Protein 2B8M (pdb70)

Organism: Methanocaldococcus jannaschii (strain ATCC 43067 / DSM 2661 / JAL-1 / JCM 10045 / NBRC 100440) (NCBI:txid243232)

Foldseek 3Di:
DPDDDWDDDPPDQDWDWAFTDADQWKTKIKTKDFAPDWDKDFALFKKKKQWAAAKWDDKDPDDTDMDGHPDIDIDHGGIIIGHHHGTRMTIIMMMGGGRSVVVVD

Secondary structure (DSSP, 8-state):
---------SS--S-EEEEEEE-SS-EEEEEEEETT-------SS-EEEEEEE---B--TTSPPB---TT-EEEE-TT---B---SSSEEEEEEEE-S-GGGG--

InterPro domains:
  IPR006045 Cupin 1 [PF00190] (20-105)
  IPR011051 RmlC-like cupin domain superfamily [SSF51182] (3-102)
  IPR014710 RmlC-like jelly roll fold [G3DSA:2.60.120.10] (1-116)

Solvent-accessible surface area: 6843 Å² total

B-factor: mean 24.39, std 7.55, range [10.78, 58.75]

Sequence (105 aa):
GIEKKVYEFKRDAKTKVVEKLVNTEEHVQINHIVLPRGEQPKHYSNSYVHLIIIKGETLTLEDQEPHNYKEGNIVYVPFNVKLIQNINSDILEFFVVKAPHPKKLNA

Nearest PDB structures (foldseek):
  2b8m-assembly1_A-2  TM=1.006E+00  e=3.218E-18  Methanocaldococcus jannaschii
  4axo-assembly1_A  TM=7.930E-01  e=7.142E-05  Clostridioides difficile 630
  4axo-assembly1_B  TM=7.901E-01  e=1.204E-04  Clostridioides difficile 630
  3d82-assembly1_E  TM=7.810E-01  e=2.779E-04  Shewanella frigidimarina NCIMB 400
  3lwc-assembly1_A-2  TM=6.886E-01  e=3.803E-04  Rhizobium johnstonii 3841

Structure (mmCIF, N/CA/C/O backbone):
data_2B8M
#
_entry.id   2B8M
#
_cell.length_a   49.830
_cell.length_b   49.830
_cell.length_c   78.740
_cell.angle_alpha   90.000
_cell.angle_beta   90.000
_cell.angle_gamma   120.000
#
_symmetry.space_group_name_H-M   'P 31 2 1'
#
loop_
_entity.id
_entity.type
_entity.pdbx_description
1 polymer 'Hypothetical protein MJ0764'
2 non-polymer 'SULFATE ION'
3 non-polymer 'CHLORIDE ION'
4 non-polymer 1,2-ETHANEDIOL
5 water water
#
loop_
_atom_site.group_PDB
_atom_site.id
_atom_site.type_symbol
_atom_site.label_atom_id
_atom_site.label_alt_id
_atom_site.label_comp_id
_atom_site.label_asym_id
_atom_site.label_entity_id
_atom_site.label_seq_id
_atom_site.pdbx_PDB_ins_code
_atom_site.Cartn_x
_atom_site.Cartn_y
_atom_site.Cartn_z
_atom_site.occupancy
_atom_site.B_iso_or_equiv
_atom_site.auth_seq_id
_atom_site.auth_comp_id
_atom_site.auth_asym_id
_atom_site.auth_atom_id
_atom_site.pdbx_PDB_model_num
ATOM 1 N N . GLY A 1 1 ? 31.301 -24.350 34.033 1.00 29.16 0 GLY A N 1
ATOM 2 C CA . GLY A 1 1 ? 30.445 -23.161 33.886 1.00 27.27 0 GLY A CA 1
ATOM 3 C C . GLY A 1 1 ? 30.298 -22.753 32.431 1.00 25.45 0 GLY A C 1
ATOM 4 O O . GLY A 1 1 ? 30.840 -23.385 31.532 1.00 26.90 0 GLY A O 1
ATOM 13 N N . ILE A 1 3 ? 30.546 -20.137 29.108 1.00 17.27 2 ILE A N 1
ATOM 14 C CA . ILE A 1 3 ? 31.521 -19.225 28.571 1.00 18.33 2 ILE A CA 1
ATOM 15 C C . ILE A 1 3 ? 31.136 -17.788 28.891 1.00 19.27 2 ILE A C 1
ATOM 16 O O . ILE A 1 3 ? 32.005 -16.976 29.217 1.00 19.55 2 ILE A O 1
ATOM 21 N N . GLU A 1 4 ? 29.838 -17.493 28.787 1.00 18.30 3 GLU A N 1
ATOM 22 C CA . GLU A 1 4 ? 29.322 -16.157 29.003 1.00 19.91 3 GLU A CA 1
ATOM 23 C C . GLU A 1 4 ? 29.105 -15.913 30.484 1.00 18.40 3 GLU A C 1
ATOM 24 O O . GLU A 1 4 ? 29.036 -16.869 31.275 1.00 19.55 3 GLU A O 1
ATOM 30 N N . LYS A 1 5 ? 29.036 -14.626 30.823 1.00 19.70 4 LYS A N 1
ATOM 31 C CA A LYS A 1 5 ? 28.687 -14.157 32.151 0.50 17.81 4 LYS A CA 1
ATOM 32 C CA B LYS A 1 5 ? 28.665 -14.167 32.154 0.50 17.86 4 LYS A CA 1
ATOM 33 C C . LYS A 1 5 ? 27.421 -13.316 32.011 1.00 17.74 4 LYS A C 1
ATOM 34 O O . LYS A 1 5 ? 27.288 -12.542 31.060 1.00 19.12 4 LYS A O 1
ATOM 40 N N . VAL A 1 6 ? 26.503 -13.466 32.962 1.00 17.32 5 VAL A N 1
ATOM 41 C CA . VAL A 1 6 ? 25.212 -12.818 32.860 1.00 16.03 5 VAL A CA 1
ATOM 42 C C . VAL A 1 6 ? 25.059 -11.824 34.021 1.00 18.38 5 VAL A C 1
ATOM 43 O O . VAL A 1 6 ? 25.460 -12.102 35.147 1.00 17.35 5 VAL A O 1
ATOM 47 N N . TYR A 1 7 ? 24.451 -10.681 33.715 1.00 19.73 6 TYR A N 1
ATOM 48 C CA . TYR A 1 7 ? 24.075 -9.654 34.664 1.00 19.25 6 TYR A CA 1
ATOM 49 C C . TYR A 1 7 ? 22.609 -9.371 34.432 1.00 20.70 6 TYR A C 1
ATOM 50 O O . TYR A 1 7 ? 22.104 -9.483 33.300 1.00 23.85 6 TYR A O 1
ATOM 59 N N . GLU A 1 8 ? 21.924 -8.928 35.463 1.00 20.95 7 GLU A N 1
ATOM 60 C CA . GLU A 1 8 ? 20.539 -8.487 35.299 1.00 20.59 7 GLU A CA 1
ATOM 61 C C . GLU A 1 8 ? 20.388 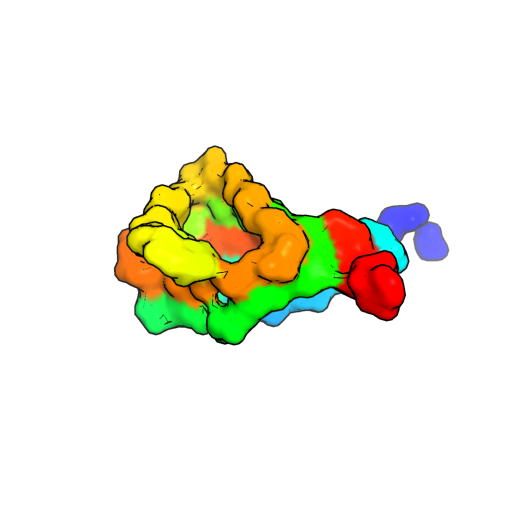-7.041 35.755 1.00 19.98 7 GLU A C 1
ATOM 62 O O . GLU A 1 8 ? 21.036 -6.625 36.734 1.00 19.34 7 GLU A O 1
ATOM 68 N N . PHE A 1 9 ? 19.608 -6.280 34.981 1.00 19.59 8 PHE A N 1
ATOM 69 C CA . PHE A 1 9 ? 19.251 -4.914 35.293 1.00 21.90 8 PHE A CA 1
ATOM 70 C C . PHE A 1 9 ? 17.748 -4.842 35.561 1.00 20.21 8 PHE A C 1
ATOM 71 O O . PHE A 1 9 ? 16.948 -5.619 34.998 1.00 22.18 8 PHE A O 1
ATOM 79 N N . LYS A 1 10 ? 17.355 -3.930 36.448 1.00 22.78 9 LYS A N 1
ATOM 80 C CA . LYS A 1 10 ? 15.947 -3.809 36.830 1.00 23.47 9 LYS A CA 1
ATOM 81 C C . LYS A 1 10 ? 15.083 -3.247 35.700 1.00 24.10 9 LYS A C 1
ATOM 82 O O . LYS A 1 10 ? 15.386 -2.204 35.160 1.00 23.51 9 LYS A O 1
ATOM 88 N N . ARG A 1 11 ? 14.025 -3.975 35.346 1.00 26.08 10 ARG A N 1
ATOM 89 C CA . ARG A 1 11 ? 13.058 -3.536 34.327 1.00 28.50 10 ARG A CA 1
ATOM 90 C C . ARG A 1 11 ? 11.919 -2.765 34.934 1.00 27.13 10 ARG A C 1
ATOM 91 O O . ARG A 1 11 ? 11.469 -3.036 36.055 1.00 28.15 10 ARG A O 1
ATOM 99 N N . ASP A 1 12 ? 11.428 -1.810 34.162 1.00 31.66 11 ASP A N 1
ATOM 100 C CA . ASP A 1 12 ? 10.256 -1.071 34.515 1.00 33.27 11 ASP A CA 1
ATOM 101 C C . ASP A 1 12 ? 10.358 -0.466 35.896 1.00 32.01 11 ASP A C 1
ATOM 102 O O . ASP A 1 12 ? 9.370 -0.354 36.562 1.00 29.04 11 ASP A O 1
ATOM 107 N N . ALA A 1 13 ? 11.561 -0.058 36.313 1.00 28.95 12 ALA A N 1
ATOM 108 C CA . ALA A 1 13 ? 11.716 0.632 37.586 1.00 27.86 12 ALA A CA 1
ATOM 109 C C . ALA A 1 13 ? 10.990 1.962 37.590 1.00 25.76 12 ALA A C 1
ATOM 110 O O . ALA A 1 13 ? 11.007 2.697 36.596 1.00 25.74 12 ALA A O 1
ATOM 112 N N . LYS A 1 14 ? 10.378 2.265 38.721 1.00 24.05 13 LYS A N 1
ATOM 113 C CA . LYS A 1 14 ? 9.702 3.542 38.948 1.00 23.62 13 LYS A CA 1
ATOM 114 C C . LYS A 1 14 ? 10.362 4.315 40.088 1.00 22.91 13 LYS A C 1
ATOM 115 O O . LYS A 1 14 ? 9.913 5.390 40.442 1.00 26.96 13 LYS A O 1
ATOM 119 N N . THR A 1 15 ? 11.482 3.806 40.605 1.00 24.49 14 THR A N 1
ATOM 120 C CA . THR A 1 15 ? 12.221 4.486 41.632 1.00 21.84 14 THR A CA 1
ATOM 121 C C . THR A 1 15 ? 13.610 4.794 41.137 1.00 22.42 14 THR A C 1
ATOM 122 O O . THR A 1 15 ? 14.014 4.333 40.068 1.00 23.49 14 THR A O 1
ATOM 126 N N . LYS A 1 16 ? 14.342 5.591 41.914 1.00 21.73 15 LYS A N 1
ATOM 127 C CA . LYS A 1 16 ? 15.737 5.841 41.632 1.00 22.01 15 LYS A CA 1
ATOM 128 C C . LYS A 1 16 ? 16.552 4.563 41.750 1.00 23.54 15 LYS A C 1
ATOM 129 O O . LYS A 1 16 ? 16.557 3.897 42.802 1.00 22.96 15 LYS A O 1
ATOM 135 N N . VAL A 1 17 ? 17.259 4.234 40.666 1.00 21.50 16 VAL A N 1
ATOM 136 C CA . VAL A 1 17 ? 18.061 3.020 40.550 1.00 24.85 16 VAL A CA 1
ATOM 137 C C . VAL A 1 17 ? 19.423 3.446 40.010 1.00 22.93 16 VAL A C 1
ATOM 138 O O . VAL A 1 17 ? 19.483 4.122 38.995 1.00 22.35 16 VAL A O 1
ATOM 142 N N . VAL A 1 18 ? 20.495 3.089 40.705 1.00 21.03 17 VAL A N 1
ATOM 143 C CA . VAL A 1 18 ? 21.873 3.224 40.215 1.00 22.31 17 VAL A CA 1
ATOM 144 C C . VAL A 1 18 ? 22.589 1.871 40.295 1.00 23.31 17 VAL A C 1
ATOM 145 O O . VAL A 1 18 ? 23.165 1.505 41.328 1.00 24.10 17 VAL A O 1
ATOM 149 N N . GLU A 1 19 ? 22.568 1.144 39.183 1.00 20.74 18 GLU A N 1
ATOM 150 C CA . GLU A 1 19 ? 23.107 -0.205 39.108 1.00 20.09 18 GLU A CA 1
ATOM 151 C C . GLU A 1 19 ? 24.470 -0.250 38.428 1.00 22.68 18 GLU A C 1
ATOM 152 O O . GLU A 1 19 ? 24.569 -0.154 37.199 1.00 21.94 18 GLU A O 1
ATOM 158 N N . LYS A 1 20 ? 25.502 -0.437 39.245 1.00 19.95 19 LYS A N 1
ATOM 159 C CA . LYS A 1 20 ? 26.873 -0.500 38.765 1.00 21.38 19 LYS A CA 1
ATOM 160 C C . LYS A 1 20 ? 27.174 -1.946 38.507 1.00 21.04 19 LYS A C 1
ATOM 161 O O . LYS A 1 20 ? 27.652 -2.652 39.372 1.00 25.53 19 LYS A O 1
ATOM 167 N N . LEU A 1 21 ? 26.826 -2.385 37.302 1.00 21.22 20 LEU A N 1
ATOM 168 C CA . LEU A 1 21 ? 26.730 -3.809 37.024 1.00 20.91 20 LEU A CA 1
ATOM 169 C C . LEU A 1 21 ? 27.994 -4.432 36.520 1.00 20.71 20 LEU A C 1
ATOM 170 O O . LEU A 1 21 ? 28.461 -5.412 37.111 1.00 22.14 20 LEU A O 1
ATOM 175 N N . VAL A 1 22 ? 28.535 -3.901 35.432 1.00 20.35 21 VAL A N 1
ATOM 176 C CA . VAL A 1 22 ? 29.707 -4.445 34.758 1.00 18.42 21 VAL A CA 1
ATOM 177 C C . VAL A 1 22 ? 30.900 -3.557 35.096 1.00 19.79 21 VAL A C 1
ATOM 178 O O . VAL A 1 22 ? 30.823 -2.321 34.943 1.00 20.55 21 VAL A O 1
ATOM 182 N N . ASN A 1 23 ? 31.979 -4.185 35.536 1.00 18.87 22 ASN A N 1
ATOM 183 C CA . ASN A 1 23 ? 33.203 -3.467 35.968 1.00 18.18 22 ASN A CA 1
ATOM 184 C C . ASN A 1 23 ? 34.399 -4.349 35.701 1.00 21.17 22 ASN A C 1
ATOM 185 O O . ASN A 1 23 ? 34.842 -5.070 36.586 1.00 24.17 22 ASN A O 1
ATOM 190 N N . THR A 1 24 ? 34.879 -4.353 34.471 1.00 19.63 23 THR A N 1
ATOM 191 C CA . THR A 1 24 ? 35.940 -5.247 34.052 1.00 21.07 23 THR A CA 1
ATOM 192 C C . THR A 1 24 ? 37.216 -4.470 33.769 1.00 23.51 23 THR A C 1
ATOM 193 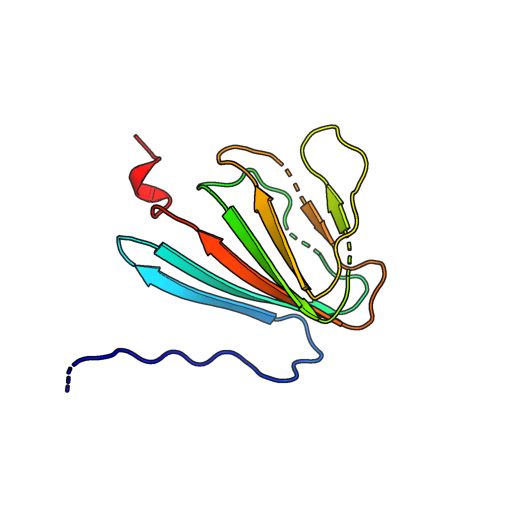O O . THR A 1 24 ? 37.226 -3.239 33.828 1.00 25.59 23 THR A O 1
ATOM 197 N N A GLU A 1 25 ? 38.286 -5.175 33.404 0.50 25.41 24 GLU A N 1
ATOM 198 N N B GLU A 1 25 ? 38.257 -5.206 33.391 0.50 24.40 24 GLU A N 1
ATOM 199 C CA A GLU A 1 25 ? 39.524 -4.515 32.989 0.50 26.35 24 GLU A CA 1
ATOM 200 C CA B GLU A 1 25 ? 39.512 -4.617 32.962 0.50 25.07 24 GLU A CA 1
ATOM 201 C C A GLU A 1 25 ? 39.293 -3.563 31.803 0.50 24.11 24 GLU A C 1
ATOM 202 C C B GLU A 1 25 ? 39.399 -3.745 31.713 0.50 23.92 24 GLU A C 1
ATOM 203 O O A GLU A 1 25 ? 39.993 -2.557 31.652 0.50 21.74 24 GLU A O 1
ATOM 204 O O B GLU A 1 25 ? 40.333 -3.006 31.405 0.50 22.80 24 GLU A O 1
ATOM 215 N N . HIS A 1 26 ? 38.286 -3.856 30.990 1.00 22.28 25 HIS A N 1
ATOM 216 C CA . HIS A 1 26 ? 38.128 -3.201 29.716 1.00 21.63 25 HIS A CA 1
ATOM 217 C C . HIS A 1 26 ? 36.991 -2.229 29.650 1.00 19.90 25 HIS A C 1
ATOM 218 O O . HIS A 1 26 ? 36.930 -1.410 28.743 1.00 21.73 25 HIS A O 1
ATOM 225 N N . VAL A 1 27 ? 36.018 -2.351 30.551 1.00 16.98 26 VAL A N 1
ATOM 226 C CA . VAL A 1 27 ? 34.787 -1.570 30.382 1.00 17.61 26 VAL A CA 1
ATOM 227 C C . VAL A 1 27 ? 33.992 -1.513 31.686 1.00 20.84 26 VAL A C 1
ATOM 228 O O . VAL A 1 27 ? 34.067 -2.405 32.515 1.00 19.35 26 VAL A O 1
ATOM 232 N N . GLN A 1 28 ? 33.201 -0.454 31.824 1.00 20.32 27 GLN A N 1
ATOM 233 C CA . GLN A 1 28 ? 32.181 -0.351 32.849 1.00 21.05 27 GLN A CA 1
ATOM 234 C C . GLN A 1 28 ? 30.831 -0.074 32.192 1.00 19.27 27 GLN A C 1
ATOM 235 O O . GLN A 1 28 ? 30.716 0.719 31.248 1.00 19.95 27 GLN A O 1
ATOM 241 N N . ILE A 1 29 ? 29.807 -0.777 32.666 1.00 19.82 28 ILE A N 1
ATOM 242 C CA . ILE A 1 29 ? 28.453 -0.556 32.192 1.00 19.71 28 ILE A CA 1
ATOM 243 C C . ILE A 1 29 ? 27.523 -0.456 33.393 1.00 20.32 28 ILE A C 1
ATOM 244 O O . ILE A 1 29 ? 27.393 -1.386 34.186 1.00 19.55 28 ILE A O 1
ATOM 249 N N . ASN A 1 30 ? 26.861 0.686 33.517 1.00 18.69 29 ASN A N 1
ATOM 250 C CA . ASN A 1 30 ? 25.891 0.935 34.577 1.00 19.43 29 ASN A CA 1
ATOM 251 C C . ASN A 1 30 ? 24.508 1.150 33.987 1.00 18.94 29 ASN A C 1
ATOM 252 O O . ASN A 1 30 ? 24.372 1.552 32.828 1.00 20.86 29 ASN A O 1
ATOM 257 N N . HIS A 1 31 ? 23.476 0.879 34.799 1.00 20.54 30 HIS A N 1
ATOM 258 C CA . HIS A 1 31 ? 22.105 1.103 34.430 1.00 20.95 30 HIS A CA 1
ATOM 259 C C . HIS A 1 31 ? 21.498 2.069 35.435 1.00 20.51 30 HIS A C 1
ATOM 260 O O . HIS A 1 31 ? 21.573 1.851 36.637 1.00 22.21 30 HIS A O 1
ATOM 267 N N . ILE A 1 32 ? 20.931 3.150 34.936 1.00 17.42 31 ILE A N 1
ATOM 268 C CA . ILE A 1 32 ? 20.405 4.202 35.802 1.00 18.32 31 ILE A CA 1
ATOM 269 C C . ILE A 1 32 ? 18.938 4.529 35.442 1.00 20.00 31 ILE A C 1
ATOM 270 O O . ILE A 1 32 ? 18.592 4.663 34.276 1.00 19.44 31 ILE A O 1
ATOM 275 N N . VAL A 1 33 ? 18.112 4.614 36.482 1.00 19.72 32 VAL A N 1
ATOM 276 C CA . VAL A 1 33 ? 16.778 5.143 36.398 1.00 18.46 32 VAL A CA 1
ATOM 277 C C . VAL A 1 33 ? 16.640 6.312 37.328 1.00 22.51 32 VAL A C 1
ATOM 278 O O . VAL A 1 33 ? 16.930 6.204 38.539 1.00 19.75 32 VAL A O 1
ATOM 282 N N . LEU A 1 34 ? 16.187 7.435 36.761 1.00 19.94 33 LEU A N 1
ATOM 283 C CA . LEU A 1 34 ? 15.917 8.637 37.536 1.00 19.26 33 LEU A CA 1
ATOM 284 C C . LEU A 1 34 ? 14.503 9.023 37.316 1.00 18.81 33 LEU A C 1
ATOM 285 O O . LEU A 1 34 ? 14.113 9.427 36.206 1.00 17.90 33 LEU A O 1
ATOM 290 N N . PRO A 1 35 ? 13.689 8.894 38.361 1.00 20.49 34 PRO A N 1
ATOM 291 C CA . PRO A 1 35 ? 12.388 9.526 38.343 1.00 18.66 34 PRO A CA 1
ATOM 292 C C . PRO A 1 35 ? 12.466 11.053 38.195 1.00 19.25 34 PRO A C 1
ATOM 293 O O . PRO A 1 35 ? 13.512 11.672 38.450 1.00 18.58 34 PRO A O 1
ATOM 297 N N . ARG A 1 36 ? 11.356 11.657 37.785 1.00 17.84 35 ARG A N 1
ATOM 298 C CA . ARG A 1 36 ? 11.305 13.108 37.681 1.00 16.80 35 ARG A CA 1
ATOM 299 C C . ARG A 1 36 ? 11.759 13.755 3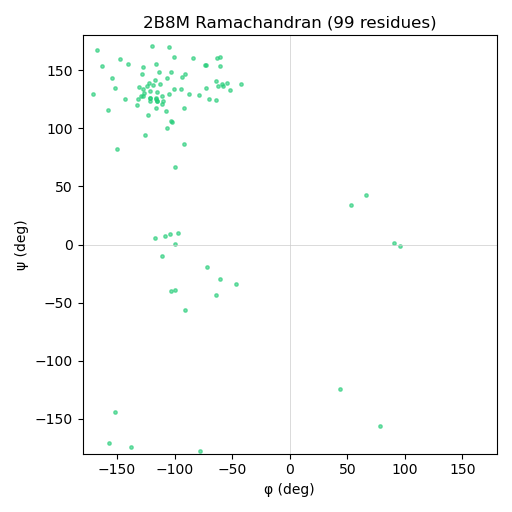8.976 1.00 17.20 35 ARG A C 1
ATOM 300 O O . ARG A 1 36 ? 11.280 13.407 40.050 1.00 17.77 35 ARG A O 1
ATOM 308 N N . GLY A 1 37 ? 12.642 14.746 38.837 1.00 18.58 36 GLY A N 1
ATOM 309 C CA . GLY A 1 37 ? 13.159 15.544 39.930 1.00 22.09 36 GLY A CA 1
ATOM 310 C C . GLY A 1 37 ? 14.426 14.997 40.569 1.00 21.25 36 GLY A C 1
ATOM 311 O O . GLY A 1 37 ? 14.895 15.555 41.568 1.00 22.77 36 GLY A O 1
ATOM 312 N N . GLU A 1 38 ? 14.934 13.879 40.064 1.00 20.61 37 GLU A N 1
ATOM 313 C CA . GLU A 1 38 ? 16.137 13.310 40.627 1.00 21.47 37 GLU A CA 1
ATOM 314 C C . GLU A 1 38 ? 17.299 13.683 39.757 1.00 19.69 37 GLU A C 1
ATOM 315 O O . GLU A 1 38 ? 17.146 14.003 38.564 1.00 21.48 37 GLU A O 1
ATOM 321 N N . GLN A 1 39 ? 18.499 13.564 40.329 1.00 19.68 38 GLN A N 1
ATOM 322 C CA . GLN A 1 39 ? 19.704 13.789 39.564 1.00 19.68 38 GLN A CA 1
ATOM 323 C C . GLN A 1 39 ? 20.876 12.998 40.103 1.00 19.26 38 GLN A C 1
ATOM 324 O O . GLN A 1 39 ? 20.856 12.563 41.243 1.00 19.75 38 GLN A O 1
ATOM 338 N N . PRO A 1 41 ? 25.204 12.786 40.926 1.00 19.58 40 PRO A N 1
ATOM 339 C CA . PRO A 1 41 ? 26.201 13.726 41.450 1.00 17.33 40 PRO A CA 1
ATOM 340 C C . PRO A 1 41 ? 26.922 14.469 40.342 1.00 21.06 40 PRO A C 1
ATOM 341 O O . PRO A 1 41 ? 27.189 13.884 39.282 1.00 20.24 40 PRO A O 1
ATOM 345 N N . LYS A 1 42 ? 27.233 15.734 40.584 1.00 21.65 41 LYS A N 1
ATOM 346 C CA . LYS A 1 42 ? 28.102 16.475 39.677 1.00 21.09 41 LYS A CA 1
ATOM 347 C C . LYS A 1 42 ? 29.531 15.986 39.839 1.00 19.82 41 LYS A C 1
ATOM 348 O O . LYS A 1 42 ? 30.016 15.809 40.954 1.00 18.04 41 LYS A O 1
ATOM 354 N N . HIS A 1 43 ? 30.203 15.765 38.723 1.00 21.55 42 HIS A N 1
ATOM 355 C CA . HIS A 1 43 ? 31.543 15.185 38.754 1.00 21.98 42 HIS A CA 1
ATOM 356 C C . HIS A 1 43 ? 32.192 15.325 37.396 1.00 21.49 42 HIS A C 1
ATOM 357 O O . HIS A 1 43 ? 31.534 15.627 36.421 1.00 20.59 42 HIS A O 1
ATOM 364 N N . TYR A 1 44 ? 33.490 15.084 37.351 1.00 20.25 43 TYR A N 1
ATOM 365 C CA . TYR A 1 44 ? 34.244 15.035 36.083 1.00 19.18 43 TYR A CA 1
ATOM 366 C C . TYR A 1 44 ? 34.312 13.593 35.654 1.00 21.69 43 TYR A C 1
ATOM 367 O O . TYR A 1 44 ? 34.634 12.698 36.470 1.00 21.65 43 TYR A O 1
ATOM 376 N N . SER A 1 45 ? 34.044 13.345 34.377 1.00 19.38 44 SER A N 1
ATOM 377 C CA . SER A 1 45 ? 34.075 11.982 33.870 1.00 20.10 44 SER A CA 1
ATOM 378 C C . SER A 1 45 ? 35.436 11.396 34.104 1.00 21.77 44 SER A C 1
ATOM 379 O O . SER A 1 45 ? 36.432 12.074 33.870 1.00 19.20 44 SER A O 1
ATOM 382 N N . ASN A 1 46 ? 35.501 10.145 34.567 1.00 20.00 45 ASN A N 1
ATOM 383 C CA . ASN A 1 46 ? 36.797 9.497 34.800 1.00 19.75 45 ASN A CA 1
ATOM 384 C C . ASN A 1 46 ? 37.155 8.480 33.721 1.00 21.47 45 ASN A C 1
ATOM 385 O O . ASN A 1 46 ? 38.130 7.754 33.856 1.00 21.34 45 ASN A O 1
ATOM 390 N N . SER A 1 47 ? 36.372 8.461 32.659 1.00 18.54 46 SER A N 1
ATOM 391 C CA . SER A 1 47 ? 36.788 7.835 31.425 1.00 21.13 46 SER A CA 1
ATOM 392 C C . SER A 1 47 ? 35.995 8.447 30.315 1.00 18.60 46 SER A C 1
ATOM 393 O O . SER A 1 47 ? 35.238 9.396 30.520 1.00 20.54 46 SER A O 1
ATOM 396 N N . TYR A 1 48 ? 36.114 7.858 29.123 1.00 18.40 47 TYR A N 1
ATOM 397 C CA . TYR A 1 48 ? 35.313 8.247 27.984 1.00 18.37 47 TYR A CA 1
ATOM 398 C C . TYR A 1 48 ? 33.931 7.611 28.137 1.00 18.58 47 TYR A C 1
ATOM 399 O O . TYR A 1 48 ? 33.798 6.398 28.373 1.00 22.27 47 TYR A O 1
ATOM 408 N N . VAL A 1 49 ? 32.893 8.439 28.018 1.00 17.72 48 VAL A N 1
ATOM 409 C CA . VAL A 1 49 ? 31.513 8.052 28.410 1.00 19.33 48 VAL A CA 1
ATOM 410 C C . VAL A 1 49 ? 30.565 8.089 27.239 1.00 21.81 48 VAL A C 1
ATOM 411 O O . VAL A 1 49 ? 30.583 9.025 26.444 1.00 20.50 48 VAL A O 1
ATOM 415 N N . HIS A 1 50 ? 29.723 7.067 27.168 1.00 19.96 49 HIS A N 1
ATOM 416 C CA . HIS A 1 50 ? 28.530 7.074 26.334 1.00 18.31 49 HIS A CA 1
ATOM 417 C C . HIS A 1 50 ? 27.288 6.727 27.131 1.00 21.50 49 HIS A C 1
ATOM 418 O O . HIS A 1 50 ? 27.268 5.751 27.878 1.00 22.55 49 HIS A O 1
ATOM 425 N N . LEU A 1 51 ? 26.288 7.573 26.960 1.00 18.13 50 LEU A N 1
ATOM 426 C CA . LEU A 1 51 ? 25.034 7.539 27.678 1.00 17.36 50 LEU A CA 1
ATOM 427 C C . LEU A 1 51 ? 24.004 7.038 26.673 1.00 20.57 50 LEU A C 1
ATOM 428 O O . LEU A 1 51 ? 23.730 7.695 25.686 1.00 22.58 50 LEU A O 1
ATOM 433 N N . ILE A 1 52 ? 23.442 5.857 26.916 1.00 20.10 51 ILE A N 1
ATOM 434 C CA . ILE A 1 52 ? 22.476 5.272 25.991 1.00 20.30 51 ILE A CA 1
ATOM 435 C C . ILE A 1 52 ? 21.081 5.455 26.578 1.00 19.75 51 ILE A C 1
ATOM 436 O O . ILE A 1 52 ? 20.689 4.782 27.539 1.00 20.73 51 ILE A O 1
ATOM 441 N N . ILE A 1 53 ? 20.326 6.372 26.012 1.00 18.69 52 ILE A N 1
ATOM 442 C CA . ILE A 1 53 ? 19.047 6.754 26.634 1.00 19.01 52 ILE A CA 1
ATOM 443 C C . ILE A 1 53 ? 17.920 5.910 26.085 1.00 20.74 52 ILE A C 1
ATOM 444 O O . ILE A 1 53 ? 17.629 5.970 24.882 1.00 22.97 52 ILE A O 1
ATOM 449 N N . ILE A 1 54 ? 17.261 5.131 26.939 1.00 21.05 53 ILE A N 1
ATOM 450 C CA . ILE A 1 54 ? 16.183 4.279 26.456 1.00 20.29 53 ILE A CA 1
ATOM 451 C C . ILE A 1 54 ? 14.787 4.668 26.896 1.00 21.47 53 ILE A C 1
ATOM 452 O O . ILE A 1 54 ? 13.836 4.134 26.336 1.00 20.75 53 ILE A O 1
ATOM 457 N N . LYS A 1 55 ? 14.642 5.609 27.838 1.00 20.42 54 LYS A N 1
ATOM 458 C CA . LYS A 1 55 ? 13.323 6.136 28.185 1.00 19.80 54 LYS A CA 1
ATOM 459 C C . LYS A 1 55 ? 13.448 7.534 28.755 1.00 18.04 54 LYS A C 1
ATOM 460 O O . LYS A 1 55 ? 14.399 7.845 29.475 1.00 20.34 54 LYS A O 1
ATOM 464 N N . GLY A 1 56 ? 12.482 8.393 28.422 1.00 20.05 55 GLY A N 1
ATOM 465 C CA . GLY A 1 56 ? 12.418 9.715 28.990 1.00 17.64 55 GLY A CA 1
ATOM 466 C C . GLY A 1 56 ? 13.387 10.712 28.368 1.00 22.12 55 GLY A C 1
ATOM 467 O O . GLY A 1 56 ? 13.814 10.568 27.218 1.00 22.43 55 GLY A O 1
ATOM 468 N N . GLU A 1 57 ? 13.710 11.734 29.146 1.00 18.31 56 GLU A N 1
ATOM 469 C CA . GLU A 1 57 ? 14.486 12.860 28.677 1.00 20.04 56 G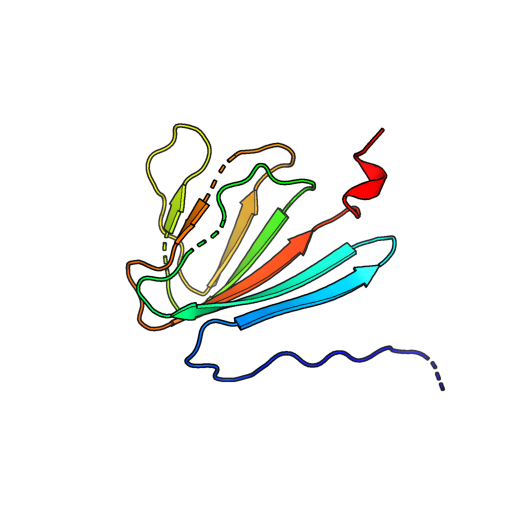LU A CA 1
ATOM 470 C C . GLU A 1 57 ? 15.504 13.243 29.731 1.00 19.68 56 GLU A C 1
ATOM 471 O O . GLU A 1 57 ? 15.163 13.409 30.910 1.00 20.00 56 GLU A O 1
ATOM 485 N N . THR A 1 59 ? 18.479 15.909 30.999 1.00 20.02 58 THR A N 1
ATOM 486 C CA . THR A 1 59 ? 19.034 17.235 30.929 1.00 19.88 58 THR A CA 1
ATOM 487 C C . THR A 1 59 ? 20.486 17.092 31.364 1.00 22.39 58 THR A C 1
ATOM 488 O O . THR A 1 59 ? 20.793 16.720 32.509 1.00 23.07 58 THR A O 1
ATOM 492 N N . LEU A 1 60 ? 21.379 17.376 30.425 1.00 19.42 59 LEU A N 1
ATOM 493 C CA . LEU A 1 60 ? 22.813 17.180 30.581 1.00 19.61 59 LEU A CA 1
ATOM 494 C C . LEU A 1 60 ? 23.520 18.532 30.516 1.00 18.82 59 LEU A C 1
ATOM 495 O O . LEU A 1 60 ? 23.417 19.255 29.548 1.00 20.47 59 LEU A O 1
ATOM 500 N N . THR A 1 61 ? 24.182 18.916 31.596 1.00 18.40 60 THR A N 1
ATOM 501 C CA . THR A 1 61 ? 24.961 20.129 31.630 1.00 16.96 60 THR A CA 1
ATOM 502 C C . THR A 1 61 ? 26.428 19.754 31.701 1.00 21.77 60 THR A C 1
ATOM 503 O O . THR A 1 61 ? 26.863 19.083 32.640 1.00 18.77 60 THR A O 1
ATOM 507 N N . LEU A 1 62 ? 27.183 20.212 30.700 1.00 19.61 61 LEU A N 1
ATOM 508 C CA . LEU A 1 62 ? 28.583 19.963 30.607 1.00 19.96 61 LEU A CA 1
ATOM 509 C C . LEU A 1 62 ? 29.333 21.274 30.719 1.00 20.52 61 LEU A C 1
ATOM 510 O O . LEU A 1 62 ? 29.005 22.273 30.045 1.00 18.59 61 LEU A O 1
ATOM 515 N N . GLU A 1 63 ? 30.333 21.281 31.585 1.00 18.23 62 GLU A N 1
ATOM 516 C CA . GLU A 1 63 ? 31.166 22.462 31.791 1.00 18.16 62 GLU A CA 1
ATOM 517 C C . GLU A 1 63 ? 30.350 23.742 31.879 1.00 18.84 62 GLU A C 1
ATOM 518 O O . GLU A 1 63 ? 29.477 23.808 32.719 1.00 21.87 62 GLU A O 1
ATOM 524 N N . ASP A 1 64 ? 30.640 24.732 31.035 1.00 20.75 63 ASP A N 1
ATOM 525 C CA . ASP A 1 64 ? 29.989 26.064 31.060 1.00 20.98 63 ASP A CA 1
ATOM 526 C C . ASP A 1 64 ? 28.841 26.203 30.064 1.00 22.46 63 ASP A C 1
ATOM 527 O O . ASP A 1 64 ? 28.316 27.316 29.856 1.00 23.24 63 ASP A O 1
ATOM 530 N N . GLN A 1 65 ? 28.444 25.088 29.459 1.00 22.81 64 GLN A N 1
ATOM 531 C CA . GLN A 1 65 ? 27.351 25.078 28.491 1.00 20.86 64 GLN A CA 1
ATOM 532 C C . GLN A 1 65 ? 26.013 25.242 29.186 1.00 22.49 64 GLN A C 1
ATOM 533 O O . GLN A 1 65 ? 25.847 24.884 30.353 1.00 20.21 64 GLN A O 1
ATOM 539 N N . GLU A 1 66 ? 25.049 25.765 28.435 1.00 24.64 65 GLU A N 1
ATOM 540 C CA . GLU A 1 66 ? 23.645 25.649 28.816 1.00 24.10 65 GLU A CA 1
ATOM 541 C C . GLU A 1 66 ? 23.251 24.161 28.881 1.00 23.83 65 GLU A C 1
ATOM 542 O O . GLU A 1 66 ? 23.869 23.300 28.249 1.00 22.27 65 GLU A O 1
ATOM 548 N N . PRO A 1 67 ? 22.240 23.853 29.700 1.00 22.21 66 PRO A N 1
ATOM 549 C CA . PRO A 1 67 ? 21.782 22.482 29.771 1.00 22.46 66 PRO A CA 1
ATOM 550 C C . PRO A 1 67 ? 21.247 22.042 28.414 1.00 20.28 66 PRO A C 1
ATOM 551 O O . PRO A 1 67 ? 20.579 22.828 27.741 1.00 22.05 66 PRO A O 1
ATOM 555 N N . HIS A 1 68 ? 21.601 20.838 27.988 1.00 20.44 67 HIS A N 1
ATOM 556 C CA . HIS A 1 68 ? 21.081 20.295 26.727 1.00 18.22 67 HIS A CA 1
ATOM 557 C C . HIS A 1 68 ? 20.170 19.109 27.027 1.00 18.67 67 HIS A C 1
ATOM 558 O O . HIS A 1 68 ? 20.503 18.291 27.895 1.00 20.94 67 HIS A O 1
ATOM 565 N N . ASN A 1 69 ? 19.038 19.010 26.329 1.00 18.39 68 ASN A N 1
ATOM 566 C CA . ASN A 1 69 ? 18.101 17.905 26.539 1.00 20.50 68 ASN A CA 1
ATOM 567 C C . ASN A 1 69 ? 18.228 16.821 25.494 1.00 21.62 68 ASN A C 1
ATOM 568 O O . ASN A 1 69 ? 18.293 17.090 24.297 1.00 22.31 68 ASN A O 1
ATOM 573 N N . TYR A 1 70 ? 18.264 15.571 25.948 1.00 19.97 69 TYR A N 1
ATOM 574 C CA . TYR A 1 70 ? 18.346 14.423 25.046 1.00 21.11 69 TYR A CA 1
ATOM 575 C C . TYR A 1 70 ? 17.286 13.405 25.441 1.00 20.36 69 TYR A C 1
ATOM 576 O O . TYR A 1 70 ? 17.081 13.153 26.589 1.00 26.19 69 TYR A O 1
ATOM 585 N N . LYS A 1 71 ? 16.591 12.867 24.456 1.00 25.25 70 LYS A N 1
ATOM 586 C CA . LYS A 1 71 ? 15.493 11.937 24.690 1.00 25.86 70 LYS A CA 1
ATOM 587 C C . LYS A 1 71 ? 15.915 10.520 24.362 1.00 25.58 70 LYS A C 1
ATOM 588 O O . LYS A 1 71 ? 16.978 10.273 23.776 1.00 23.63 70 LYS A O 1
ATOM 594 N N . GLU A 1 72 ? 15.049 9.593 24.735 1.00 22.14 71 GLU A N 1
ATOM 595 C CA . GLU A 1 72 ? 15.112 8.217 24.294 1.00 21.39 71 GLU A CA 1
ATOM 596 C C . GLU A 1 72 ? 15.446 8.162 22.797 1.00 18.17 71 GLU A C 1
ATOM 597 O O . GLU A 1 72 ? 14.906 8.934 22.013 1.00 20.06 71 GLU A O 1
ATOM 603 N N . GLY A 1 73 ? 16.326 7.241 22.408 1.00 19.34 72 GLY A N 1
ATOM 604 C CA . GLY A 1 73 ? 16.796 7.149 21.019 1.00 17.40 72 GLY A CA 1
ATOM 605 C C . GLY A 1 73 ? 18.112 7.868 20.772 1.00 22.65 72 GLY A C 1
ATOM 606 O O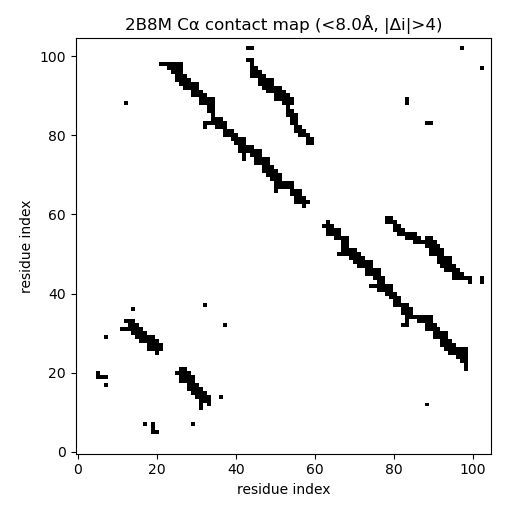 . GLY A 1 73 ? 18.602 7.868 19.666 1.00 24.37 72 GLY A O 1
A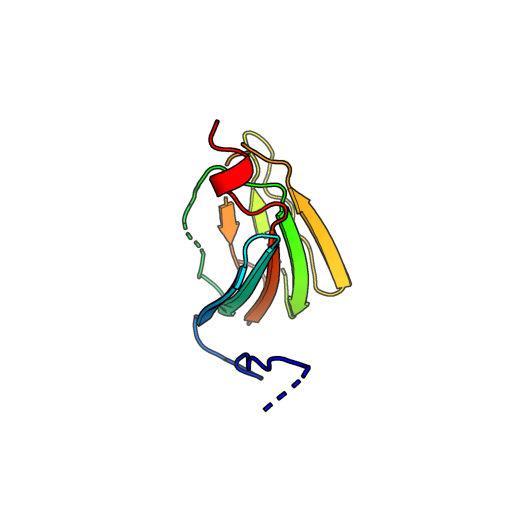TOM 607 N N . ASN A 1 74 ? 18.671 8.499 21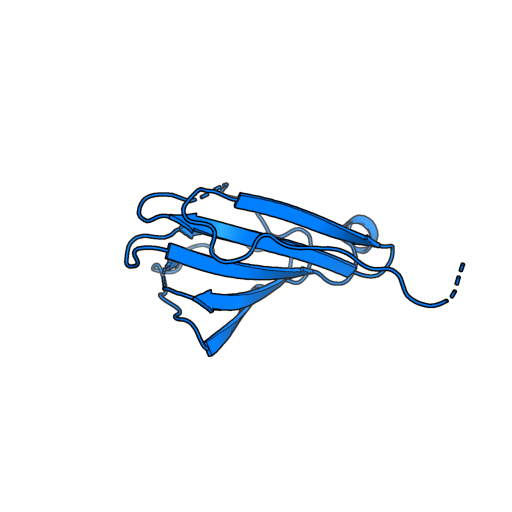.798 1.00 19.53 73 ASN A N 1
ATOM 608 C CA . ASN A 1 74 ? 19.993 9.149 21.696 1.00 18.91 73 ASN A CA 1
ATOM 609 C C . ASN A 1 74 ? 21.062 8.371 22.424 1.00 19.63 73 ASN A C 1
ATOM 610 O O . ASN A 1 74 ? 20.810 7.795 23.488 1.00 21.33 73 ASN A O 1
ATOM 615 N N . ILE A 1 75 ? 22.260 8.357 21.848 1.00 18.45 74 ILE A N 1
ATOM 616 C CA . ILE A 1 75 ? 23.454 7.976 22.554 1.00 18.60 74 ILE A CA 1
ATOM 617 C C . ILE A 1 75 ? 24.300 9.218 22.570 1.00 18.64 74 ILE A C 1
ATOM 618 O O . ILE A 1 75 ? 24.543 9.815 21.521 1.00 20.49 74 ILE A O 1
ATOM 623 N N . VAL A 1 76 ? 24.697 9.621 23.767 1.00 18.02 75 VAL A N 1
ATOM 624 C CA . VAL A 1 76 ? 25.452 10.853 23.941 1.00 19.11 75 VAL A CA 1
ATOM 625 C C . VAL A 1 76 ? 26.850 10.538 24.453 1.00 18.52 75 VAL A C 1
ATOM 626 O O . VAL A 1 76 ? 27.015 9.918 25.514 1.00 19.16 75 VAL A O 1
ATOM 630 N N . TYR A 1 77 ? 27.857 10.989 23.712 1.00 19.86 76 TYR A N 1
ATOM 631 C CA . TYR A 1 77 ? 29.260 10.868 24.089 1.00 21.40 76 TYR A CA 1
ATOM 632 C C . TYR A 1 77 ? 29.682 12.041 24.951 1.00 21.67 76 TYR A C 1
ATOM 633 O O . TYR A 1 77 ? 29.459 13.194 24.569 1.00 20.44 76 TYR A O 1
ATOM 642 N N . VAL A 1 78 ? 30.301 11.753 26.088 1.00 21.41 77 VAL A N 1
ATOM 643 C CA . VAL A 1 78 ? 30.941 12.799 26.913 1.00 19.07 77 VAL A CA 1
ATOM 644 C C . VAL A 1 78 ? 32.410 12.405 27.019 1.00 18.13 77 VAL A C 1
ATOM 645 O O . VAL A 1 78 ? 32.722 11.316 27.450 1.00 20.26 77 VAL A O 1
ATOM 649 N N . PRO A 1 79 ? 33.311 13.293 26.619 1.00 21.20 78 PRO A N 1
ATOM 650 C CA . PRO A 1 79 ? 34.717 12.981 26.754 1.00 18.36 78 PRO A CA 1
ATOM 651 C C . PRO A 1 79 ? 35.161 12.797 28.209 1.00 18.25 78 PRO A C 1
ATOM 652 O O . PRO A 1 79 ? 34.536 13.308 29.141 1.00 18.96 78 PRO A O 1
ATOM 656 N N . PHE A 1 80 ? 36.293 12.124 28.350 1.00 21.17 79 PHE A N 1
ATOM 657 C CA . PHE A 1 80 ? 37.079 12.064 29.567 1.00 21.27 79 PHE A CA 1
ATOM 658 C C . PHE A 1 80 ? 37.459 13.453 30.107 1.00 23.43 79 PHE A C 1
ATOM 659 O O . PHE A 1 80 ? 37.833 14.365 29.354 1.00 19.80 79 PHE A O 1
ATOM 667 N N . ASN A 1 81 ? 37.370 13.570 31.437 1.00 21.12 80 ASN A N 1
ATOM 668 C CA . ASN A 1 81 ? 37.779 14.724 32.188 1.00 20.56 80 ASN A CA 1
ATOM 669 C C . ASN A 1 81 ? 36.939 15.941 31.914 1.00 19.30 80 ASN A C 1
ATOM 670 O O . ASN A 1 81 ? 37.463 17.052 31.824 1.00 20.53 80 ASN A O 1
ATOM 675 N N . VAL A 1 82 ? 35.639 15.729 31.836 1.00 20.06 81 VAL A N 1
ATOM 676 C CA . VAL A 1 82 ? 34.665 16.772 31.564 1.00 16.51 81 VAL A CA 1
ATOM 677 C C . VAL A 1 82 ? 33.667 16.836 32.745 1.00 19.08 81 VAL A C 1
ATOM 678 O O . VAL A 1 82 ? 33.107 15.793 33.163 1.00 18.67 81 VAL A O 1
ATOM 682 N N . LYS A 1 83 ? 33.409 18.041 33.239 1.00 19.94 82 LYS A N 1
ATOM 683 C CA . LYS A 1 83 ? 32.450 18.251 34.312 1.00 18.83 82 LYS A CA 1
ATOM 684 C C . LYS A 1 83 ? 31.050 18.080 33.788 1.00 19.53 82 LYS A C 1
ATOM 685 O O . LYS A 1 83 ? 30.663 18.751 32.800 1.00 18.60 82 LYS A O 1
ATOM 699 N N . LEU A 1 85 ? 26.734 17.060 34.710 1.00 19.64 84 LEU A N 1
ATOM 700 C CA . LEU A 1 85 ? 25.577 16.823 35.558 1.00 20.66 84 LEU A CA 1
ATOM 701 C C . LEU A 1 85 ? 24.424 16.262 34.729 1.00 19.26 84 LEU A C 1
ATOM 702 O O . LEU A 1 85 ? 24.087 16.830 33.668 1.00 17.79 84 LEU A O 1
ATOM 707 N N . ILE A 1 86 ? 23.855 15.160 35.228 1.00 20.26 85 ILE A N 1
ATOM 708 C CA . ILE A 1 86 ? 22.693 14.530 34.651 1.00 19.46 85 ILE A CA 1
ATOM 709 C C . ILE A 1 86 ? 21.520 14.714 35.553 1.00 21.16 85 ILE A C 1
ATOM 710 O O . ILE A 1 86 ? 21.531 14.264 36.702 1.00 19.00 85 ILE A O 1
ATOM 715 N N . GLN A 1 87 ? 20.475 15.300 35.002 1.00 19.90 86 GLN A N 1
ATOM 716 C CA . GLN A 1 87 ? 19.218 15.532 35.700 1.00 20.07 86 GLN A CA 1
ATOM 717 C C . GLN A 1 87 ? 18.041 15.004 34.895 1.00 18.36 86 GLN A C 1
ATOM 718 O O . GLN A 1 87 ? 18.084 14.974 33.664 1.00 20.20 86 GLN A O 1
ATOM 724 N N . ASN A 1 88 ? 17.005 14.522 35.594 1.00 18.49 87 ASN A N 1
ATOM 725 C CA . ASN A 1 88 ? 15.714 14.354 34.993 1.00 19.09 87 ASN A CA 1
ATOM 726 C C . ASN A 1 88 ? 14.742 15.396 35.466 1.00 18.62 87 ASN A C 1
ATOM 727 O O . ASN A 1 88 ? 14.163 15.311 36.553 1.00 18.90 87 ASN A O 1
ATOM 732 N N . ILE A 1 89 ? 14.561 16.394 34.625 1.00 20.94 88 ILE A N 1
ATOM 733 C CA . ILE A 1 89 ? 13.616 17.468 34.884 1.00 20.56 88 ILE A CA 1
ATOM 734 C C . ILE A 1 89 ? 12.302 17.247 34.125 1.00 20.35 88 ILE A C 1
ATOM 735 O O . ILE A 1 89 ? 11.221 17.529 34.642 1.00 16.95 88 ILE A O 1
ATOM 740 N N . ASN A 1 90 ? 12.406 16.763 32.899 1.00 17.84 89 ASN A N 1
ATOM 741 C CA . ASN A 1 90 ? 11.330 16.891 31.929 1.00 20.51 89 ASN A CA 1
ATOM 742 C C . ASN A 1 90 ? 10.588 15.603 31.609 1.00 20.98 89 ASN A C 1
ATOM 743 O O . ASN A 1 90 ? 9.759 15.611 30.710 1.00 25.42 89 ASN A O 1
ATOM 748 N N . SER A 1 91 ? 10.847 14.503 32.323 1.00 17.92 90 SER A N 1
ATOM 749 C CA . SER A 1 91 ? 10.167 13.243 32.039 1.00 19.52 90 SER A CA 1
ATOM 750 C C . SER A 1 91 ? 9.819 12.522 33.331 1.00 20.10 90 SER A C 1
ATOM 751 O O . SER A 1 91 ? 10.433 12.777 34.371 1.00 18.95 90 SER A O 1
ATOM 754 N N . ASP A 1 92 ? 8.805 11.670 33.264 1.00 17.43 91 ASP A N 1
ATOM 755 C CA . ASP A 1 92 ? 8.358 10.930 34.437 1.00 17.32 91 ASP A CA 1
ATOM 756 C C . ASP A 1 92 ? 9.469 10.005 34.892 1.00 19.30 91 ASP A C 1
ATOM 757 O O . ASP A 1 92 ? 9.738 9.878 36.094 1.00 17.81 91 ASP A O 1
ATOM 762 N N . ILE A 1 93 ? 10.095 9.353 33.922 1.00 20.67 92 ILE A N 1
ATOM 763 C CA . ILE A 1 93 ? 11.125 8.374 34.174 1.00 20.44 92 ILE A CA 1
ATOM 764 C C . ILE A 1 93 ? 12.204 8.482 33.095 1.00 20.43 92 ILE A C 1
ATOM 765 O O . ILE A 1 93 ? 11.921 8.341 31.892 1.00 18.99 92 ILE A O 1
ATOM 770 N N . LEU A 1 94 ? 13.455 8.661 33.523 1.00 20.14 93 LEU A N 1
ATOM 771 C CA . LEU A 1 94 ? 14.581 8.678 32.611 1.00 19.11 93 LEU A CA 1
ATOM 772 C C . LEU A 1 94 ? 15.355 7.437 32.909 1.00 20.95 93 LEU A C 1
ATOM 773 O O . LEU A 1 94 ? 15.692 7.208 34.072 1.00 18.91 93 LEU A O 1
ATOM 778 N N . GLU A 1 95 ? 15.623 6.669 31.868 1.00 19.25 94 GLU A N 1
ATOM 779 C CA . GLU A 1 95 ? 16.354 5.427 31.959 1.00 18.60 94 GLU A CA 1
ATOM 780 C C . GLU A 1 95 ? 17.478 5.425 30.927 1.00 21.89 94 GLU A C 1
ATOM 781 O O . GLU A 1 95 ? 17.236 5.649 29.742 1.00 18.79 94 GLU A O 1
ATOM 787 N N . PHE A 1 96 ? 18.699 5.151 31.379 1.00 19.15 95 PHE A N 1
ATOM 788 C CA . PHE A 1 96 ? 19.866 5.101 30.475 1.00 20.61 95 PHE A CA 1
ATOM 789 C C . PHE A 1 96 ? 20.892 4.080 30.935 1.00 21.10 95 PHE A C 1
ATOM 790 O O . PHE A 1 96 ? 20.901 3.684 32.109 1.00 21.40 95 PHE A O 1
ATOM 798 N N . PHE A 1 97 ? 21.736 3.662 30.004 1.00 20.47 96 PHE A N 1
ATOM 799 C CA . PHE A 1 97 ? 22.960 2.967 30.327 1.00 19.74 96 PHE A CA 1
ATOM 800 C C . PHE A 1 97 ? 24.142 3.886 30.187 1.00 18.51 96 PHE A C 1
ATOM 801 O O . PHE A 1 97 ? 24.148 4.768 29.338 1.00 22.51 96 PHE A O 1
ATOM 809 N N . VAL A 1 98 ? 25.143 3.627 31.015 1.00 20.03 97 VAL A N 1
ATOM 810 C CA . VAL A 1 98 ? 26.395 4.345 30.985 1.00 20.16 97 VAL A CA 1
ATOM 811 C C . VAL A 1 98 ? 27.453 3.336 30.583 1.00 20.46 97 VAL A C 1
ATOM 812 O O . VAL A 1 98 ? 27.573 2.309 31.221 1.00 21.33 97 VAL A O 1
ATOM 816 N N . VAL A 1 99 ? 28.180 3.631 29.500 1.00 21.66 98 VAL A N 1
ATOM 817 C CA . VAL A 1 99 ? 29.237 2.773 29.016 1.00 19.92 98 VAL A CA 1
ATOM 818 C C . VAL A 1 99 ? 30.522 3.568 29.139 1.00 19.62 98 VAL A C 1
ATOM 819 O O . VAL A 1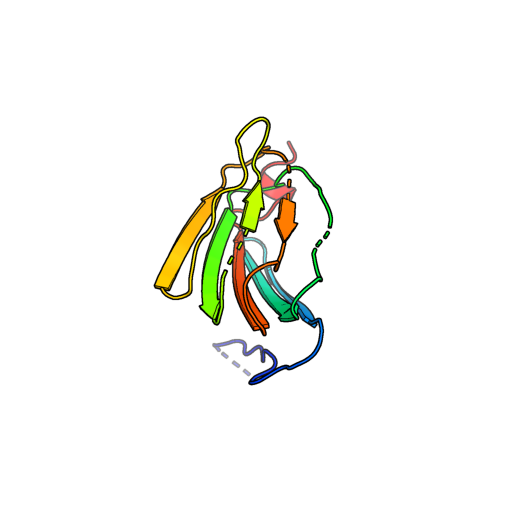 99 ? 30.630 4.696 28.664 1.00 21.53 98 VAL A O 1
ATOM 823 N N . LYS A 1 100 ? 31.508 2.995 29.808 1.00 22.18 99 LYS A N 1
ATOM 824 C CA . LYS A 1 100 ? 32.765 3.696 30.009 1.00 22.24 99 LYS A CA 1
ATOM 825 C C . LYS A 1 100 ? 33.892 2.803 29.545 1.00 21.88 99 LYS A C 1
ATOM 826 O O . LYS A 1 100 ? 33.991 1.639 29.936 1.00 21.95 99 LYS A O 1
ATOM 832 N N . ALA A 1 101 ? 34.745 3.353 28.686 1.00 20.23 100 ALA A N 1
ATOM 833 C CA . ALA A 1 101 ? 35.909 2.610 28.185 1.00 18.68 100 ALA A CA 1
ATOM 834 C C . ALA A 1 101 ? 37.007 3.585 27.849 1.00 23.60 100 ALA A C 1
ATOM 835 O O . ALA A 1 101 ? 36.768 4.622 27.213 1.00 19.41 100 ALA A O 1
ATOM 837 N N . PRO A 1 102 ? 38.225 3.258 28.267 1.00 21.08 101 PRO A N 1
ATOM 838 C CA . PRO A 1 102 ? 38.618 2.047 29.011 1.00 22.53 101 PRO A CA 1
ATOM 839 C C . PRO A 1 102 ? 38.242 2.174 30.496 1.00 23.84 101 PRO A C 1
ATOM 840 O O . PRO A 1 102 ? 37.693 3.191 30.909 1.00 23.38 101 PRO A O 1
ATOM 844 N N . HIS A 1 103 ? 38.573 1.178 31.302 1.00 21.23 102 HIS A N 1
ATOM 845 C CA . HIS A 1 103 ? 38.323 1.287 32.723 1.00 21.51 102 HIS A CA 1
ATOM 846 C C . HIS A 1 103 ? 39.085 2.527 33.232 1.00 19.60 102 HIS A C 1
ATOM 847 O O . HIS A 1 103 ? 40.226 2.775 32.799 1.00 22.69 102 HIS A O 1
ATOM 854 N N . PRO A 1 104 ? 38.456 3.320 34.118 1.00 22.35 103 PRO A N 1
ATOM 855 C CA . PRO A 1 104 ? 39.098 4.511 34.676 1.00 23.01 103 PRO A CA 1
ATOM 856 C C . PRO A 1 104 ? 40.537 4.288 35.170 1.00 22.35 103 PRO A C 1
ATOM 857 O O . PRO A 1 104 ? 41.385 5.171 35.053 1.00 23.17 103 PRO A O 1
ATOM 861 N N . LYS A 1 105 ? 40.844 3.107 35.692 1.00 22.16 104 LYS A N 1
ATOM 862 C CA . LYS A 1 105 ? 42.190 2.894 36.215 1.00 26.56 104 LYS A CA 1
ATOM 863 C C . LYS A 1 105 ? 43.247 3.060 35.131 1.00 23.25 104 LYS A C 1
ATOM 864 O O . LYS A 1 105 ? 44.386 3.484 35.412 1.00 25.31 104 LYS A O 1
ATOM 870 N N . LYS A 1 106 ? 42.876 2.765 33.889 1.00 22.20 105 LYS A N 1
ATOM 871 C CA . LYS A 1 106 ? 43.804 2.844 32.782 1.00 27.11 105 LYS A CA 1
ATOM 872 C C . LYS A 1 106 ? 44.135 4.276 32.438 1.00 24.65 105 LYS A C 1
ATOM 873 O O . LYS A 1 106 ? 45.147 4.545 31.802 1.00 30.02 105 LYS A O 1
ATOM 878 N N . LEU A 1 107 ? 43.296 5.207 32.867 1.00 25.10 106 LEU A N 1
ATOM 879 C CA . LEU A 1 107 ? 43.550 6.603 32.582 1.00 26.49 106 LEU A CA 1
ATOM 880 C C . LEU A 1 107 ? 44.168 7.296 33.777 1.00 31.86 106 LEU A C 1
ATOM 881 O O . LEU A 1 107 ? 44.489 8.500 33.710 1.00 31.05 106 LEU A O 1
ATOM 886 N N . ASN A 1 108 ? 44.372 6.541 34.853 1.00 33.94 107 ASN A N 1
ATOM 887 C CA . ASN A 1 108 ? 44.892 7.119 36.082 1.00 36.20 107 ASN A CA 1
ATOM 888 C C . ASN A 1 108 ? 46.390 6.862 36.215 1.00 41.85 107 ASN A C 1
ATOM 889 O O . ASN A 1 108 ? 46.869 6.160 37.121 1.00 43.06 107 ASN A O 1
ATOM 894 N N . ALA A 1 109 ? 47.103 7.498 35.294 1.00 44.81 108 ALA A N 1
ATOM 895 C CA . ALA A 1 109 ? 48.526 7.343 35.098 1.00 46.98 108 ALA A CA 1
ATOM 896 C C . ALA A 1 109 ? 48.813 8.049 33.769 1.00 47.87 108 ALA A C 1
ATOM 897 O O . ALA A 1 109 ? 47.894 8.216 32.938 1.00 47.68 108 ALA A O 1
#

CATH classification: 2.60.120.10

Radius of gyration: 14.08 Å; Cα contacts (8 Å, |Δi|>4): 251; chains: 1; bounding box: 40×49×21 Å